Protein AF-A0A0M3JPV3-F1 (afdb_monomer_lite)

Foldseek 3Di:
DDDDDPFDWDDDVVPAEEDPDWDPFDKD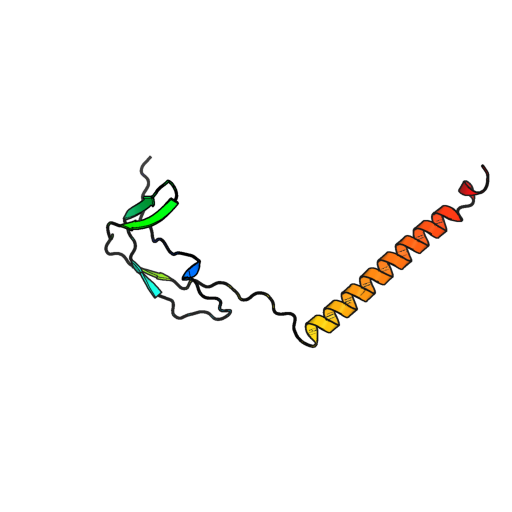FGAHAFDDDPNHTDTGDHTPVDIDGDTGHHYDPPPPDDPNVVVVVVVVVVVVVVVVVVVVVVVVCVCPPPVNPPD

Radius of gyration: 29.07 Å; chains: 1; bounding box: 56×46×67 Å

Sequence (103 aa):
MIRFFSGVHYMPLTSVQYSNETGAGKWLQIDQELETRNGQTIGTSRPTGHSLLVDVRFELPFDAQGSDAEELQAKLQALNKLIEVNVSRMCHSLLTSPDCIHS

Structure (mmCIF, N/CA/C/O backbone):
data_AF-A0A0M3JPV3-F1
#
_entry.id   AF-A0A0M3JPV3-F1
#
loop_
_atom_site.group_PDB
_atom_site.id
_atom_site.type_symbol
_atom_site.label_atom_id
_atom_site.label_alt_id
_atom_site.label_comp_id
_atom_site.label_asym_id
_atom_site.label_entity_id
_atom_site.label_seq_id
_atom_site.pdbx_PDB_ins_code
_atom_site.Cartn_x
_atom_site.Cartn_y
_atom_site.Cartn_z
_atom_site.occupancy
_atom_site.B_iso_or_equiv
_atom_site.auth_seq_id
_atom_site.auth_comp_id
_atom_site.auth_asym_id
_atom_site.auth_atom_id
_atom_site.pdbx_PDB_model_num
ATOM 1 N N . MET A 1 1 ? -16.081 26.258 12.853 1.00 51.50 1 MET A N 1
ATOM 2 C CA . MET A 1 1 ? -15.718 25.306 11.782 1.00 51.50 1 MET A CA 1
ATOM 3 C C . MET A 1 1 ? -15.863 23.903 12.348 1.00 51.50 1 MET A C 1
ATOM 5 O O . MET A 1 1 ? -15.024 23.494 13.135 1.00 51.50 1 MET A O 1
ATOM 9 N N . ILE A 1 2 ? -16.968 23.217 12.056 1.00 47.53 2 ILE A N 1
ATOM 10 C CA . ILE A 1 2 ? -17.196 21.845 12.529 1.00 47.53 2 ILE A CA 1
ATOM 11 C C . ILE A 1 2 ? -16.569 20.914 11.485 1.00 47.53 2 ILE A C 1
ATOM 13 O O . ILE A 1 2 ? -16.998 20.925 10.335 1.00 47.53 2 ILE A O 1
ATOM 17 N N . ARG A 1 3 ? -15.522 20.163 11.847 1.00 60.25 3 ARG A N 1
ATOM 18 C CA . ARG A 1 3 ? -15.027 19.053 11.019 1.00 60.25 3 ARG A CA 1
ATOM 19 C C . ARG A 1 3 ? -15.816 17.800 11.392 1.00 60.25 3 ARG A C 1
ATOM 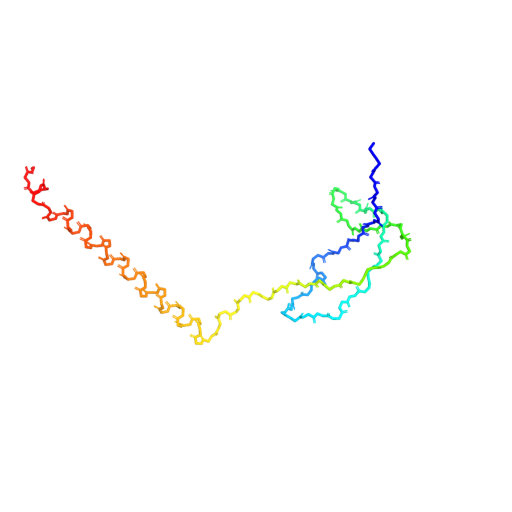21 O O . ARG A 1 3 ? -15.715 17.341 12.523 1.00 60.25 3 ARG A O 1
ATOM 28 N N . PHE A 1 4 ? -16.559 17.245 10.441 1.00 58.22 4 PHE A N 1
ATOM 29 C CA . PHE A 1 4 ? -17.084 15.885 10.543 1.00 58.22 4 PHE A CA 1
ATOM 30 C C . PHE A 1 4 ? -15.985 14.928 10.074 1.00 58.22 4 PHE A C 1
ATOM 32 O O . PHE A 1 4 ? -15.746 14.793 8.877 1.00 58.22 4 PHE A O 1
ATOM 39 N N . PHE A 1 5 ? -15.261 14.330 11.018 1.00 75.94 5 PHE A N 1
ATOM 40 C CA . PHE A 1 5 ? -14.305 13.263 10.742 1.00 75.94 5 PHE A CA 1
ATOM 41 C C . PHE A 1 5 ? -14.970 11.926 11.075 1.00 75.94 5 PHE A C 1
ATOM 43 O O . PHE A 1 5 ? -15.299 11.691 12.234 1.00 75.94 5 PHE A O 1
ATOM 50 N N . SER A 1 6 ? -15.221 11.081 10.071 1.00 82.75 6 SER A N 1
ATOM 51 C CA . SER A 1 6 ? -15.869 9.771 10.257 1.00 82.75 6 SER A CA 1
ATOM 52 C C . SER A 1 6 ? -14.915 8.686 10.771 1.00 82.75 6 SER A C 1
ATOM 54 O O . SER A 1 6 ? -15.378 7.639 11.216 1.00 82.75 6 SER A O 1
ATOM 56 N N . GLY A 1 7 ? -13.606 8.951 10.744 1.00 93.75 7 GLY A N 1
ATOM 57 C CA . GLY A 1 7 ? -12.570 8.149 11.387 1.00 93.75 7 GLY A CA 1
ATOM 58 C C . GLY A 1 7 ? -11.356 7.863 10.496 1.00 93.75 7 GLY A C 1
ATOM 59 O O . GLY A 1 7 ? -11.273 8.317 9.354 1.00 93.75 7 GLY A O 1
ATOM 60 N N . VAL A 1 8 ? -10.388 7.139 11.055 1.00 95.06 8 VAL A N 1
ATOM 61 C CA . VAL A 1 8 ? -9.060 6.847 10.505 1.00 95.06 8 VAL A CA 1
ATOM 62 C C . VAL A 1 8 ? -8.731 5.359 10.626 1.00 95.06 8 VAL A C 1
ATOM 64 O O . VAL A 1 8 ? -9.215 4.682 11.525 1.00 95.06 8 VAL A O 1
ATOM 67 N N . HIS A 1 9 ? -7.874 4.851 9.744 1.00 96.00 9 HIS A N 1
ATOM 68 C CA . HIS A 1 9 ? -7.201 3.565 9.914 1.00 96.00 9 HIS A CA 1
ATOM 69 C C . HIS A 1 9 ? -5.734 3.728 9.519 1.00 96.00 9 HIS A C 1
ATOM 71 O O . HIS A 1 9 ? -5.442 4.345 8.491 1.00 96.00 9 HIS A O 1
ATOM 77 N N . TYR A 1 10 ? -4.811 3.196 10.319 1.00 95.69 10 TYR A N 1
ATOM 78 C CA . TYR A 1 10 ? -3.386 3.207 9.995 1.00 95.69 10 TYR A CA 1
ATOM 79 C C . TYR A 1 10 ? -2.947 1.854 9.437 1.00 95.69 10 TYR A C 1
ATOM 81 O O . TYR A 1 10 ? -3.086 0.826 10.093 1.00 95.69 10 TYR A O 1
ATOM 89 N N . MET A 1 11 ? -2.367 1.874 8.237 1.00 95.75 11 MET A N 1
ATOM 90 C CA . MET A 1 11 ? -1.835 0.695 7.560 1.00 95.75 11 MET A CA 1
ATOM 91 C C . MET A 1 11 ? -0.356 0.920 7.221 1.00 95.75 11 MET A C 1
ATOM 93 O O . MET A 1 11 ? -0.051 1.756 6.366 1.00 95.75 11 MET A O 1
ATOM 97 N N . PRO A 1 12 ? 0.580 0.180 7.843 1.00 94.94 12 PRO A N 1
ATOM 98 C CA . PRO A 1 12 ? 1.974 0.193 7.422 1.00 94.94 12 PRO A CA 1
ATOM 99 C C . PRO A 1 12 ? 2.100 -0.297 5.978 1.00 94.94 12 PRO A C 1
ATOM 101 O O . PRO A 1 12 ? 1.604 -1.374 5.642 1.00 94.94 12 PRO A O 1
ATOM 104 N N . LEU A 1 13 ? 2.824 0.438 5.133 1.00 95.38 13 LEU A N 1
ATOM 105 C CA . LEU A 1 13 ? 3.035 0.044 3.734 1.00 95.38 13 LEU A CA 1
ATOM 106 C C . LEU A 1 13 ? 3.740 -1.315 3.601 1.00 95.38 13 LEU A C 1
ATOM 108 O O . LEU A 1 13 ? 3.511 -2.032 2.637 1.00 95.38 13 LEU A O 1
ATOM 112 N N . THR A 1 14 ? 4.536 -1.714 4.596 1.00 95.38 14 THR A N 1
ATOM 113 C CA . THR A 1 14 ? 5.175 -3.041 4.660 1.00 95.38 14 THR A CA 1
ATOM 114 C C . THR A 1 14 ? 4.186 -4.201 4.784 1.00 95.38 14 THR A C 1
ATOM 116 O O . THR A 1 14 ? 4.564 -5.344 4.554 1.00 95.38 14 THR A O 1
ATOM 119 N N . SER A 1 15 ? 2.929 -3.927 5.146 1.00 93.00 15 SER A N 1
ATOM 120 C CA . SER A 1 15 ? 1.852 -4.923 5.186 1.00 93.00 15 SER A CA 1
ATOM 121 C C . SER A 1 15 ? 1.045 -5.010 3.882 1.00 93.00 15 SER A C 1
ATOM 123 O O . SER A 1 15 ? 0.228 -5.922 3.730 1.00 93.00 15 SER A O 1
ATOM 125 N N . VAL A 1 16 ? 1.272 -4.083 2.943 1.00 95.69 16 VAL A N 1
ATOM 126 C CA . VAL A 1 16 ? 0.621 -4.049 1.628 1.00 95.69 16 VAL A CA 1
ATOM 127 C C . VAL A 1 16 ? 1.379 -4.959 0.665 1.00 95.69 16 VAL A C 1
ATOM 129 O O . VAL A 1 16 ? 2.604 -4.917 0.577 1.00 95.69 16 VAL A O 1
ATOM 132 N N . GLN A 1 17 ? 0.641 -5.798 -0.057 1.00 93.94 17 GLN A N 1
ATOM 133 C CA . GLN A 1 17 ? 1.207 -6.787 -0.973 1.00 93.94 17 GLN A CA 1
ATOM 134 C C . GLN A 1 17 ? 1.310 -6.229 -2.392 1.00 93.94 17 GLN A C 1
ATOM 136 O O . GLN A 1 17 ? 0.544 -5.343 -2.770 1.00 93.94 17 GLN A O 1
ATOM 141 N N . TYR A 1 18 ? 2.224 -6.786 -3.185 1.00 95.31 18 TYR A N 1
ATOM 142 C CA . TYR A 1 18 ? 2.287 -6.525 -4.619 1.00 95.31 18 TYR A CA 1
ATOM 143 C C . TYR A 1 18 ? 1.373 -7.496 -5.372 1.00 95.31 18 TYR A C 1
ATOM 145 O O . TYR A 1 18 ? 1.446 -8.703 -5.146 1.00 95.31 18 TYR A O 1
ATOM 153 N N . SER A 1 19 ? 0.515 -6.981 -6.248 1.00 94.19 19 SER A N 1
ATOM 154 C CA . SER A 1 19 ? -0.369 -7.769 -7.108 1.00 94.19 19 SER A CA 1
ATOM 155 C C . SER A 1 19 ? -0.920 -6.908 -8.244 1.00 94.19 19 SER A C 1
ATOM 157 O O . SER A 1 19 ? -1.313 -5.762 -8.026 1.00 94.19 19 SER A O 1
ATOM 159 N N . ASN A 1 20 ? -1.028 -7.493 -9.437 1.00 92.25 20 ASN A N 1
ATOM 160 C CA . ASN A 1 20 ? -1.719 -6.875 -10.574 1.00 92.25 20 ASN A CA 1
ATOM 161 C C . ASN A 1 20 ? -3.207 -7.257 -10.639 1.00 92.25 20 ASN A C 1
ATOM 163 O O . ASN A 1 20 ? -3.962 -6.695 -11.429 1.00 92.25 20 ASN A O 1
ATOM 167 N N . GLU A 1 21 ? -3.647 -8.195 -9.802 1.00 94.69 21 GLU A N 1
ATOM 168 C CA . GLU A 1 21 ? -5.028 -8.667 -9.760 1.00 94.69 21 GLU A CA 1
ATOM 169 C C . GLU A 1 21 ? -5.820 -7.978 -8.646 1.00 94.69 21 GLU A C 1
ATOM 171 O O . GLU A 1 21 ? -5.285 -7.658 -7.581 1.00 94.69 21 GLU A O 1
ATOM 176 N N . THR A 1 22 ? -7.119 -7.770 -8.887 1.00 93.00 22 THR A N 1
ATOM 177 C CA . THR A 1 22 ? -8.035 -7.252 -7.861 1.00 93.00 22 THR A CA 1
ATOM 178 C 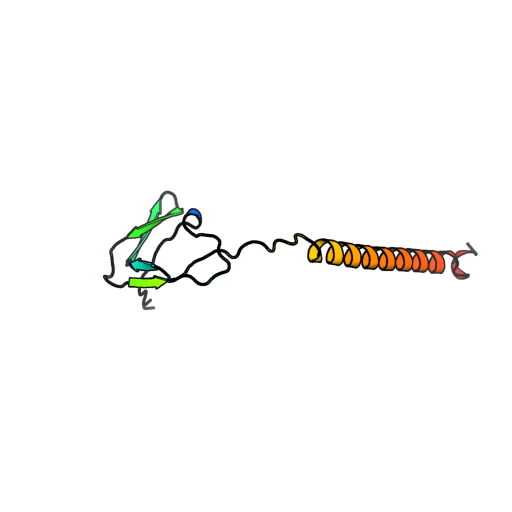C . THR A 1 22 ? -8.310 -8.332 -6.822 1.00 93.00 22 THR A C 1
ATOM 180 O O . THR A 1 22 ? -8.700 -9.445 -7.169 1.00 93.00 22 THR A O 1
ATOM 183 N N . GLY A 1 23 ? -8.106 -8.002 -5.548 1.00 93.19 23 GLY A N 1
ATOM 184 C CA . GLY A 1 23 ? -8.335 -8.911 -4.437 1.00 93.19 23 GLY A CA 1
ATOM 185 C C . GLY A 1 23 ? -9.779 -8.880 -3.936 1.00 93.19 23 GLY A C 1
ATOM 186 O O . GLY A 1 23 ? -10.569 -7.998 -4.263 1.00 93.19 23 GLY A O 1
ATOM 187 N N . ALA A 1 24 ? -10.113 -9.824 -3.055 1.00 94.88 24 ALA A N 1
ATOM 188 C CA . ALA A 1 24 ? -11.399 -9.837 -2.348 1.00 94.88 24 ALA A CA 1
ATOM 189 C C . ALA A 1 24 ? -11.545 -8.698 -1.312 1.00 94.88 24 ALA A C 1
ATOM 191 O O . ALA A 1 24 ? -12.622 -8.509 -0.746 1.00 94.88 24 ALA A O 1
ATOM 192 N N . GLY A 1 25 ? -10.466 -7.951 -1.049 1.00 95.00 25 GLY A N 1
ATOM 193 C CA . GLY A 1 25 ? -10.396 -6.939 -0.001 1.00 95.00 25 GLY A CA 1
ATOM 194 C C . GLY A 1 25 ? -10.355 -7.521 1.415 1.00 95.00 25 GLY A C 1
ATOM 195 O O . GLY A 1 25 ? -10.413 -8.732 1.636 1.00 95.00 25 GLY A O 1
ATOM 196 N N . LYS A 1 26 ? -10.219 -6.635 2.404 1.00 95.38 26 LYS A N 1
ATOM 197 C CA . LYS A 1 26 ? -10.246 -6.950 3.837 1.00 95.38 26 LYS A CA 1
ATOM 198 C C . LYS A 1 26 ? -11.128 -5.946 4.567 1.00 95.38 26 LYS A C 1
ATOM 200 O O . LYS A 1 26 ? -11.128 -4.762 4.237 1.00 95.38 26 LYS A O 1
ATOM 205 N N . TRP A 1 27 ? -11.865 -6.420 5.567 1.00 97.06 27 TRP A N 1
ATOM 206 C CA . TRP A 1 27 ? -12.602 -5.544 6.472 1.00 97.06 27 TRP A CA 1
ATOM 207 C C . TRP A 1 27 ? -11.634 -4.875 7.445 1.00 97.06 27 TRP A C 1
ATOM 209 O O . TRP A 1 27 ? -10.926 -5.556 8.185 1.00 97.06 27 TRP A O 1
ATOM 219 N N . LEU A 1 28 ? -11.606 -3.546 7.431 1.00 96.44 28 LEU A N 1
ATOM 220 C CA . LEU A 1 28 ? -10.769 -2.718 8.290 1.00 96.44 28 LEU A CA 1
ATOM 221 C C . LEU A 1 28 ? -11.651 -1.926 9.248 1.00 96.44 28 LEU A C 1
ATOM 223 O O . LEU A 1 28 ? -12.556 -1.213 8.812 1.00 96.44 28 LEU A O 1
ATOM 227 N N . GLN A 1 29 ? -11.372 -2.036 10.545 1.00 95.94 29 GLN A N 1
ATOM 228 C CA . GLN A 1 29 ? -12.011 -1.206 11.560 1.00 95.94 29 GLN A CA 1
ATOM 229 C C . GLN A 1 29 ? -11.550 0.243 11.417 1.00 95.94 29 GLN A C 1
ATOM 231 O O . GLN A 1 29 ? -10.364 0.509 11.214 1.00 95.94 29 GLN A O 1
ATOM 236 N N . ILE A 1 30 ? -12.494 1.167 11.570 1.00 96.75 30 ILE A N 1
ATOM 237 C CA . ILE A 1 30 ? -12.225 2.599 11.576 1.00 96.75 30 ILE A CA 1
ATOM 238 C C . ILE A 1 30 ? -12.238 3.123 13.014 1.00 96.75 30 ILE A C 1
ATOM 240 O O . ILE A 1 30 ? -13.152 2.841 13.794 1.00 96.75 30 ILE A O 1
ATOM 244 N N . ASP A 1 31 ? -11.239 3.927 13.335 1.00 97.06 31 ASP A N 1
ATOM 245 C CA . ASP A 1 31 ? -10.935 4.459 14.658 1.00 97.06 31 ASP A CA 1
ATOM 246 C C . ASP A 1 31 ? -11.107 5.986 14.693 1.00 97.06 31 ASP A C 1
ATOM 248 O O . ASP A 1 31 ? -11.142 6.645 13.655 1.00 97.06 31 ASP A O 1
ATOM 252 N N . GLN A 1 32 ? -11.257 6.578 15.876 1.00 95.31 32 GLN A N 1
ATOM 253 C CA . GLN A 1 32 ? -11.463 8.027 16.015 1.00 95.31 32 GLN A CA 1
ATOM 254 C C . GLN A 1 32 ? -10.145 8.802 16.078 1.00 95.31 32 GLN A C 1
ATOM 256 O O . GLN A 1 32 ? -10.108 9.973 15.697 1.00 95.31 32 GLN A O 1
ATOM 261 N N . GLU A 1 33 ? -9.076 8.172 16.567 1.00 94.69 33 GLU A N 1
ATOM 262 C CA . GLU A 1 33 ? -7.825 8.846 16.903 1.00 94.69 33 GLU A CA 1
ATOM 263 C C . GLU A 1 33 ? -6.610 8.214 16.232 1.00 94.69 33 GLU A C 1
ATOM 265 O O . GLU A 1 33 ? -6.561 7.016 15.954 1.00 94.69 33 GLU A O 1
ATOM 270 N N . LEU A 1 34 ? -5.612 9.062 15.984 1.00 94.62 34 LEU A N 1
ATOM 271 C CA . LEU A 1 34 ? -4.302 8.678 15.482 1.00 94.62 34 LEU A CA 1
ATOM 272 C C . LEU A 1 34 ? -3.337 8.533 16.657 1.00 94.62 34 LEU A C 1
ATOM 274 O O . LEU A 1 34 ? -3.205 9.450 17.469 1.00 94.62 34 LEU A O 1
ATOM 278 N N . GLU A 1 35 ? -2.601 7.432 16.701 1.00 96.38 35 GLU A N 1
ATOM 279 C CA . GLU A 1 35 ? -1.539 7.252 17.681 1.00 96.38 35 GLU A CA 1
ATOM 280 C C . GLU A 1 35 ? -0.207 7.707 17.098 1.00 96.38 35 GLU A C 1
ATOM 282 O O . GLU A 1 35 ? 0.206 7.275 16.016 1.00 96.38 35 GLU A O 1
ATOM 287 N N . THR A 1 36 ? 0.487 8.576 17.832 1.00 95.94 36 THR A N 1
ATOM 288 C CA . THR A 1 36 ? 1.798 9.089 17.432 1.00 95.94 36 THR A CA 1
ATOM 289 C C . THR A 1 36 ? 2.830 8.869 18.527 1.00 95.94 36 THR A C 1
ATOM 291 O O . THR A 1 36 ? 2.540 8.959 19.720 1.00 95.94 36 THR A O 1
ATOM 294 N N . ARG A 1 37 ? 4.067 8.591 18.119 1.00 97.31 37 ARG A N 1
ATOM 295 C CA . ARG A 1 37 ? 5.225 8.461 19.002 1.00 97.31 37 ARG A CA 1
ATOM 296 C C . ARG A 1 37 ? 6.408 9.168 18.363 1.00 97.31 37 ARG A C 1
ATOM 298 O O . ARG A 1 37 ? 6.754 8.886 17.222 1.00 97.31 37 ARG A O 1
ATOM 305 N N . ASN A 1 38 ? 7.024 10.098 19.094 1.00 96.62 38 ASN A N 1
ATOM 306 C CA . ASN A 1 38 ? 8.141 10.914 18.597 1.00 96.62 38 ASN A CA 1
ATOM 307 C C . ASN A 1 38 ? 7.828 11.622 17.259 1.00 96.62 38 ASN A C 1
ATOM 309 O O . ASN A 1 38 ? 8.680 11.697 16.378 1.00 96.62 38 ASN A O 1
ATOM 313 N N . GLY A 1 39 ? 6.588 12.092 17.081 1.00 94.00 39 GLY A N 1
ATOM 314 C CA . GLY A 1 39 ? 6.139 12.761 15.854 1.00 94.00 39 GLY A CA 1
ATOM 315 C C . GLY A 1 39 ? 5.835 11.835 14.670 1.00 94.00 39 GLY A C 1
ATOM 316 O O . GLY A 1 39 ? 5.449 12.329 13.616 1.00 94.00 39 GLY A O 1
ATOM 317 N N . GLN A 1 40 ? 5.972 10.515 14.825 1.00 94.69 40 GLN A N 1
ATOM 318 C CA . GLN A 1 40 ? 5.606 9.538 13.797 1.00 94.69 40 GLN A CA 1
ATOM 319 C C . GLN A 1 40 ? 4.304 8.830 14.157 1.00 94.69 40 GLN A C 1
ATOM 321 O O . GLN A 1 40 ? 4.099 8.450 15.309 1.00 94.69 40 GLN A O 1
ATOM 326 N N . THR A 1 41 ? 3.441 8.624 13.168 1.00 94.81 41 THR A N 1
ATOM 327 C CA . THR A 1 41 ? 2.245 7.790 13.309 1.00 94.81 41 THR A CA 1
ATOM 328 C C . THR A 1 41 ? 2.641 6.334 13.498 1.00 94.81 41 THR A C 1
ATOM 330 O O . THR A 1 41 ? 3.405 5.794 12.702 1.00 94.81 41 THR A O 1
ATOM 333 N N . ILE A 1 42 ? 2.097 5.694 14.530 1.00 95.81 42 ILE A N 1
ATOM 334 C CA . ILE A 1 42 ? 2.350 4.279 14.833 1.00 95.81 42 ILE A CA 1
ATOM 335 C C . ILE A 1 42 ? 1.089 3.414 14.767 1.00 95.81 42 ILE A C 1
ATOM 337 O O . ILE A 1 42 ? 1.205 2.191 14.728 1.00 95.81 42 ILE A O 1
ATOM 341 N N . GLY A 1 43 ? -0.096 4.026 14.756 1.00 96.50 43 GLY A N 1
ATOM 342 C CA . GLY A 1 43 ? -1.357 3.307 14.876 1.00 96.50 43 GLY A CA 1
ATOM 343 C C . GLY A 1 43 ? -2.574 4.220 14.898 1.00 96.50 43 GLY A C 1
ATOM 344 O O . GLY A 1 43 ? -2.486 5.425 14.647 1.00 96.50 43 GLY A O 1
ATOM 345 N N . THR A 1 44 ? -3.710 3.618 15.222 1.00 97.06 44 THR A N 1
ATOM 346 C CA . THR A 1 44 ? -4.983 4.289 15.488 1.00 97.06 44 THR A CA 1
ATOM 347 C C . THR A 1 44 ? -5.642 3.674 16.713 1.00 97.06 44 THR A C 1
ATOM 349 O O . THR A 1 44 ? -5.312 2.553 17.101 1.00 97.06 44 THR A O 1
ATOM 352 N N . SER A 1 45 ? -6.548 4.417 17.346 1.00 96.50 45 SER A N 1
ATOM 353 C CA . SER A 1 45 ? -7.275 3.942 18.521 1.00 96.50 45 SER A CA 1
ATOM 354 C C . SER A 1 45 ? -8.647 4.589 18.682 1.00 96.50 45 SER A C 1
ATOM 356 O O . SER A 1 45 ? -9.039 5.496 17.945 1.00 96.50 45 SER A O 1
ATOM 358 N N . ARG A 1 46 ? -9.395 4.098 19.678 1.00 96.38 46 ARG A N 1
ATOM 359 C CA . ARG A 1 46 ? -10.808 4.420 19.937 1.00 96.38 46 ARG A CA 1
ATOM 360 C C . ARG A 1 46 ? -11.705 3.967 18.774 1.00 96.38 46 ARG A C 1
ATOM 362 O O . ARG A 1 46 ? -12.097 4.791 17.945 1.00 96.38 46 ARG A O 1
ATOM 369 N N . PRO A 1 47 ? -12.063 2.670 18.735 1.00 95.88 47 PRO A N 1
ATOM 370 C CA . PRO A 1 47 ? -12.932 2.113 17.706 1.00 95.88 47 PRO A CA 1
ATOM 371 C C . PRO A 1 47 ? -14.224 2.909 17.552 1.00 95.88 47 PRO A C 1
ATOM 373 O O . PRO A 1 47 ? -14.895 3.226 18.535 1.00 95.88 47 PRO A O 1
ATOM 376 N N . THR A 1 48 ? -14.602 3.209 16.312 1.00 95.44 48 THR A N 1
ATOM 377 C CA . THR A 1 48 ? -15.907 3.823 16.014 1.00 95.44 48 THR A CA 1
ATOM 378 C C . THR A 1 48 ? -17.044 2.799 15.999 1.00 95.44 48 THR A C 1
ATOM 380 O O . THR A 1 48 ? -18.209 3.171 16.093 1.00 95.44 48 THR A O 1
ATOM 383 N N . GLY A 1 49 ? -16.713 1.510 15.856 1.00 95.00 49 GLY A N 1
ATOM 384 C CA . GLY A 1 49 ? -17.672 0.440 15.566 1.00 95.00 49 GLY A CA 1
ATOM 385 C C . GLY A 1 49 ? -18.018 0.303 14.077 1.00 95.00 49 GLY A C 1
ATOM 386 O O . GLY A 1 49 ? -18.727 -0.628 13.705 1.00 95.00 49 GLY A O 1
ATOM 387 N N . HIS A 1 50 ? -17.504 1.182 13.212 1.00 95.12 50 HIS A N 1
ATOM 388 C CA . HIS A 1 50 ? -17.636 1.066 11.761 1.00 95.12 50 HIS A CA 1
ATOM 389 C C . HIS A 1 50 ? -16.470 0.275 11.159 1.00 95.12 50 HIS A C 1
ATOM 391 O O . HIS A 1 50 ? -15.360 0.238 11.697 1.00 95.12 50 HIS A O 1
ATOM 397 N N . SER A 1 51 ? -16.714 -0.360 10.014 1.00 96.06 51 SER A N 1
ATOM 398 C CA . SER A 1 51 ? -15.685 -1.047 9.232 1.00 96.06 51 SER A CA 1
ATOM 399 C C . SER A 1 51 ? -15.872 -0.782 7.745 1.00 96.06 51 SER A C 1
ATOM 401 O O . SER A 1 51 ? -17.000 -0.622 7.279 1.00 96.06 51 SER A O 1
ATOM 403 N N . LEU A 1 52 ? -14.767 -0.747 7.005 1.00 95.81 52 LEU A N 1
ATOM 404 C CA . LEU A 1 52 ? -14.746 -0.583 5.552 1.00 95.81 52 LEU A CA 1
ATOM 405 C C . LEU A 1 52 ? -14.136 -1.822 4.903 1.00 95.81 52 LEU A C 1
ATOM 407 O O . LEU A 1 52 ? -13.143 -2.350 5.399 1.00 95.81 52 LEU A O 1
ATOM 411 N N . LEU A 1 53 ? -14.709 -2.272 3.789 1.00 97.06 53 LEU A N 1
ATOM 412 C CA . LEU A 1 53 ? -14.093 -3.290 2.946 1.00 97.06 53 LEU A CA 1
ATOM 413 C C . LEU A 1 53 ? -13.123 -2.594 1.991 1.00 97.06 53 LEU A C 1
ATOM 415 O O . LEU A 1 53 ? -13.550 -1.784 1.169 1.00 97.06 53 LEU A O 1
ATOM 419 N N . VAL A 1 54 ? -11.830 -2.886 2.118 1.00 96.06 54 VAL A N 1
ATOM 420 C CA . VAL A 1 54 ? -10.780 -2.216 1.344 1.00 96.06 54 VAL A CA 1
ATOM 421 C C . VAL A 1 54 ? -9.874 -3.246 0.687 1.00 96.06 54 VAL A C 1
ATOM 423 O O . VAL A 1 54 ? -9.388 -4.164 1.347 1.00 96.06 54 VAL A O 1
ATOM 426 N N . ASP A 1 55 ? -9.621 -3.075 -0.606 1.00 96.19 55 ASP A N 1
ATOM 427 C CA . ASP A 1 55 ? -8.555 -3.767 -1.325 1.00 96.19 55 ASP A CA 1
ATOM 428 C C . ASP A 1 55 ? -7.407 -2.782 -1.581 1.00 96.19 55 ASP A C 1
ATOM 430 O O . ASP A 1 55 ? -7.598 -1.764 -2.245 1.00 96.19 55 ASP A O 1
ATOM 434 N N . VAL A 1 56 ? -6.234 -3.056 -1.002 1.0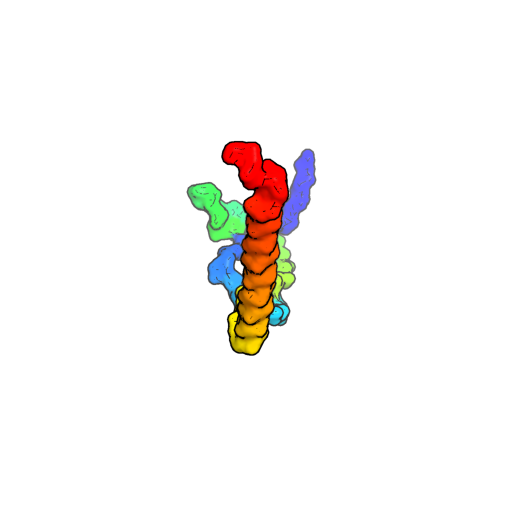0 96.00 56 VAL A N 1
ATOM 435 C CA . VAL A 1 56 ? -5.027 -2.226 -1.133 1.00 96.00 56 VAL A CA 1
ATOM 436 C C . VAL A 1 56 ? -3.887 -3.112 -1.600 1.00 96.00 56 VAL A C 1
ATOM 438 O O . VAL A 1 56 ? -3.584 -4.128 -0.971 1.00 96.00 56 VAL A O 1
ATOM 441 N N . ARG A 1 57 ? -3.232 -2.700 -2.682 1.00 95.88 57 ARG A N 1
ATOM 442 C CA . ARG A 1 57 ? -2.114 -3.417 -3.288 1.00 95.88 57 ARG A CA 1
ATOM 443 C C . ARG A 1 57 ? -1.163 -2.443 -3.965 1.00 95.88 57 ARG A C 1
ATOM 445 O O . ARG A 1 57 ? -1.583 -1.384 -4.428 1.00 95.88 57 ARG A O 1
ATOM 452 N N . PHE A 1 58 ? 0.103 -2.823 -4.028 1.00 96.31 58 PHE A N 1
ATOM 453 C CA . PHE A 1 58 ? 1.050 -2.228 -4.955 1.00 96.31 58 PHE A CA 1
ATOM 454 C C . PHE A 1 58 ? 0.958 -2.954 -6.292 1.00 96.31 58 PHE A C 1
ATOM 456 O O . PHE A 1 58 ? 0.869 -4.179 -6.327 1.00 96.31 58 PHE A O 1
ATOM 463 N N . GLU A 1 59 ? 1.002 -2.217 -7.392 1.00 94.00 59 GLU A N 1
ATOM 464 C CA . GLU A 1 59 ? 1.181 -2.840 -8.700 1.00 94.00 59 GLU A CA 1
ATOM 465 C C . GLU A 1 59 ? 2.615 -3.356 -8.819 1.00 94.00 59 GLU A C 1
ATOM 467 O O . GLU A 1 59 ? 3.558 -2.762 -8.282 1.00 94.00 59 GLU A O 1
ATOM 472 N N . LEU A 1 60 ? 2.781 -4.491 -9.494 1.00 89.62 60 LEU A N 1
ATOM 473 C CA . LEU A 1 60 ? 4.110 -4.994 -9.799 1.00 89.62 60 LEU A CA 1
ATOM 474 C C . LEU A 1 60 ? 4.800 -4.016 -10.759 1.00 89.62 60 LEU A C 1
ATOM 476 O O . LEU A 1 60 ? 4.147 -3.482 -11.661 1.00 89.62 60 LEU A O 1
ATOM 480 N N . PRO A 1 61 ? 6.113 -3.781 -10.596 1.00 86.31 61 PRO A N 1
ATOM 481 C CA . PRO A 1 61 ? 6.859 -3.018 -11.581 1.00 86.31 61 PRO A CA 1
ATOM 482 C C . PRO A 1 61 ? 6.708 -3.678 -12.953 1.00 86.31 61 PRO A C 1
ATOM 484 O O . PRO A 1 61 ? 6.612 -4.902 -13.057 1.00 86.31 61 PRO A O 1
ATOM 487 N N . PHE A 1 62 ? 6.683 -2.858 -14.003 1.00 78.38 62 PHE A N 1
ATOM 488 C CA . PHE A 1 62 ? 6.648 -3.362 -15.369 1.00 78.38 62 PHE A CA 1
ATOM 489 C C . PHE A 1 62 ? 7.878 -4.239 -15.618 1.00 78.38 62 PHE A C 1
ATOM 491 O O . PHE A 1 62 ? 9.005 -3.739 -15.644 1.00 78.38 62 PHE A O 1
ATOM 498 N N . ASP A 1 63 ? 7.658 -5.542 -15.775 1.00 72.88 63 ASP A N 1
ATOM 499 C CA . ASP A 1 63 ? 8.722 -6.493 -16.060 1.00 72.88 63 ASP A CA 1
ATOM 500 C C . ASP A 1 63 ? 8.889 -6.593 -17.575 1.00 72.88 63 ASP A C 1
ATOM 502 O O . ASP A 1 63 ? 8.245 -7.393 -18.254 1.00 72.88 63 ASP A O 1
ATOM 506 N N . ALA A 1 64 ? 9.727 -5.715 -18.124 1.00 64.94 64 ALA A N 1
ATOM 507 C CA . ALA A 1 64 ? 10.171 -5.822 -19.503 1.00 64.94 64 ALA A CA 1
ATOM 508 C C . ALA A 1 64 ? 11.119 -7.030 -19.612 1.00 64.94 64 ALA A C 1
ATOM 510 O O . ALA A 1 64 ? 12.336 -6.862 -19.596 1.00 64.94 64 ALA A O 1
ATOM 511 N N . GLN A 1 65 ? 10.582 -8.246 -19.696 1.00 65.31 65 GLN A N 1
ATOM 512 C CA . GLN A 1 65 ? 11.361 -9.453 -19.991 1.00 65.31 65 GLN A CA 1
ATOM 513 C C . GLN A 1 65 ? 10.876 -10.097 -21.280 1.00 65.31 65 GLN A C 1
ATOM 515 O O . GLN A 1 65 ? 9.690 -10.074 -21.605 1.00 65.31 65 GLN A O 1
ATOM 520 N N . GLY A 1 66 ? 11.810 -10.720 -21.995 1.00 65.56 66 GLY A N 1
ATOM 521 C CA . GLY A 1 66 ? 11.533 -11.420 -23.245 1.00 65.56 66 GLY A CA 1
ATOM 522 C C . GLY A 1 66 ? 11.530 -10.504 -24.471 1.00 65.56 66 GLY A C 1
ATOM 523 O O . GLY A 1 66 ? 12.206 -9.474 -24.499 1.00 65.56 66 GLY A O 1
ATOM 524 N N . SER A 1 67 ? 10.782 -10.905 -25.502 1.00 64.31 67 SER A N 1
ATOM 525 C CA . SER A 1 67 ? 10.786 -10.276 -26.832 1.00 64.31 67 SER A CA 1
ATOM 526 C C . SER A 1 67 ? 10.491 -8.781 -26.804 1.00 64.31 67 SER A C 1
ATOM 528 O O . SER A 1 67 ? 11.093 -8.021 -27.557 1.00 64.31 67 SER A O 1
ATOM 530 N N . ASP A 1 68 ? 9.601 -8.350 -25.914 1.00 74.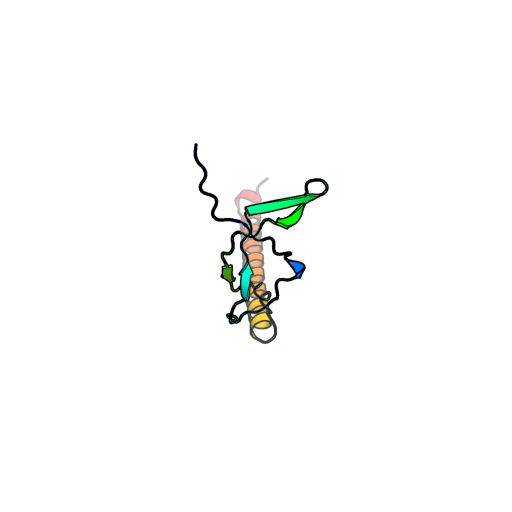50 68 ASP A N 1
ATOM 531 C CA . ASP A 1 68 ? 9.095 -6.978 -25.896 1.00 74.50 68 ASP A CA 1
ATOM 532 C C . ASP A 1 68 ? 10.161 -5.998 -25.392 1.00 74.50 68 ASP A C 1
ATOM 534 O O . ASP A 1 68 ? 10.259 -4.868 -25.872 1.00 74.50 68 ASP A O 1
ATOM 538 N N . ALA A 1 69 ? 11.013 -6.448 -24.466 1.00 81.19 69 ALA A N 1
ATOM 539 C CA . ALA A 1 69 ? 12.134 -5.669 -23.957 1.00 81.19 69 ALA A CA 1
ATOM 540 C C . ALA A 1 69 ? 13.247 -5.538 -24.998 1.00 81.19 69 ALA A C 1
ATOM 542 O O . ALA A 1 69 ? 13.778 -4.448 -25.201 1.00 81.19 69 ALA A O 1
ATOM 543 N N . GLU A 1 70 ? 13.574 -6.633 -25.687 1.00 83.69 70 GLU A N 1
ATOM 544 C CA . GLU A 1 70 ? 14.573 -6.638 -26.757 1.00 83.69 70 GLU A CA 1
ATOM 545 C C . GLU A 1 70 ? 14.120 -5.796 -27.954 1.00 83.69 70 GLU A C 1
ATOM 547 O O . GLU A 1 70 ? 14.900 -5.007 -28.491 1.00 83.69 70 GLU A O 1
ATOM 552 N N . GLU A 1 71 ? 12.848 -5.900 -28.342 1.00 85.62 71 GLU A N 1
ATOM 553 C CA . GLU A 1 71 ? 12.269 -5.091 -29.411 1.00 85.62 71 GLU A CA 1
ATOM 554 C C . GLU A 1 71 ? 12.266 -3.604 -29.039 1.00 85.62 71 GLU A C 1
ATOM 556 O O . GLU A 1 71 ? 12.654 -2.753 -29.848 1.00 85.62 71 GLU A O 1
ATOM 561 N N . LEU A 1 72 ? 11.875 -3.273 -27.804 1.00 86.50 72 LEU A N 1
ATOM 562 C CA . LEU A 1 72 ? 11.915 -1.903 -27.303 1.00 86.50 72 LEU A CA 1
ATOM 563 C C . LEU A 1 72 ? 13.352 -1.365 -27.271 1.00 86.50 72 LEU A C 1
ATOM 565 O O . LEU A 1 72 ? 13.599 -0.248 -27.729 1.00 86.50 72 LEU A O 1
ATOM 569 N N . GLN A 1 73 ? 14.309 -2.171 -26.810 1.00 90.25 73 GLN A N 1
ATOM 570 C CA . GLN A 1 73 ? 15.733 -1.838 -26.799 1.00 90.25 73 GLN A CA 1
ATOM 571 C C . GLN A 1 73 ? 16.252 -1.577 -28.221 1.00 90.25 73 GLN A C 1
ATOM 573 O O . GLN A 1 73 ? 16.934 -0.578 -28.457 1.00 90.25 73 GLN A O 1
ATOM 578 N N . ALA A 1 74 ? 15.898 -2.426 -29.189 1.00 91.50 74 ALA A N 1
ATOM 579 C CA . ALA A 1 74 ? 16.287 -2.260 -30.586 1.00 91.50 74 ALA A CA 1
ATOM 580 C C . ALA A 1 74 ? 15.696 -0.977 -31.196 1.00 91.50 74 ALA A C 1
ATOM 582 O O . ALA A 1 74 ? 16.410 -0.220 -31.862 1.00 91.50 74 ALA A O 1
ATOM 583 N N . LYS A 1 75 ? 14.416 -0.685 -30.923 1.00 92.62 75 LYS A N 1
ATOM 584 C CA . LYS A 1 75 ? 13.748 0.558 -31.348 1.00 92.62 75 LYS A CA 1
ATOM 585 C C . LYS A 1 75 ? 14.425 1.797 -30.759 1.00 92.62 75 LYS A C 1
ATOM 587 O O . LYS A 1 75 ? 14.692 2.750 -31.491 1.00 92.62 75 LYS A O 1
ATOM 592 N N . LEU A 1 76 ? 14.756 1.771 -29.468 1.00 93.31 76 LEU A N 1
ATOM 593 C CA . LEU A 1 76 ? 15.462 2.861 -28.787 1.00 93.31 76 LEU A CA 1
ATOM 594 C C . LEU A 1 76 ? 16.860 3.086 -29.375 1.00 93.31 76 LEU A C 1
ATOM 596 O O . LEU A 1 76 ? 17.243 4.222 -29.652 1.00 93.31 76 LEU A O 1
ATOM 600 N N . GLN A 1 77 ? 17.609 2.015 -29.640 1.00 95.31 77 GLN A N 1
ATOM 601 C CA . GLN A 1 77 ? 18.927 2.110 -30.271 1.00 95.31 77 GLN A CA 1
ATOM 602 C C . GLN A 1 77 ? 18.854 2.661 -31.698 1.00 95.31 77 GLN A C 1
ATOM 604 O O . GLN A 1 77 ? 19.692 3.480 -32.080 1.00 95.31 77 GLN A O 1
ATOM 609 N N . ALA A 1 78 ? 17.865 2.242 -32.492 1.00 94.62 78 ALA A N 1
ATOM 610 C CA . ALA A 1 78 ? 17.656 2.779 -33.833 1.00 94.62 78 ALA A CA 1
ATOM 611 C C . ALA A 1 78 ? 17.356 4.286 -33.790 1.00 94.62 78 ALA A C 1
ATOM 613 O O . ALA A 1 78 ? 17.934 5.050 -34.564 1.00 94.62 78 ALA A O 1
ATOM 614 N N . LEU A 1 79 ? 16.514 4.722 -32.849 1.00 94.56 79 LEU A N 1
ATOM 615 C CA . LEU A 1 79 ? 16.186 6.133 -32.657 1.00 94.56 79 LEU A CA 1
ATOM 616 C C . LEU A 1 79 ? 17.415 6.958 -32.246 1.00 94.56 79 LEU A C 1
ATOM 618 O O . LEU A 1 79 ? 17.675 8.001 -32.844 1.00 94.56 79 LEU A O 1
ATOM 622 N N . ASN A 1 80 ? 18.220 6.462 -31.303 1.00 94.25 80 ASN A N 1
ATOM 623 C CA . ASN A 1 80 ? 19.455 7.132 -30.886 1.00 94.25 80 ASN A CA 1
ATOM 624 C C . ASN A 1 80 ? 20.441 7.297 -32.050 1.00 94.25 80 ASN A C 1
ATOM 626 O O . ASN A 1 80 ? 20.970 8.387 -32.249 1.00 94.25 80 ASN A O 1
ATOM 630 N N . LYS A 1 81 ? 20.612 6.267 -32.890 1.00 93.69 81 LYS A N 1
ATOM 631 C CA . LYS A 1 81 ? 21.464 6.355 -34.089 1.00 93.69 81 LYS A CA 1
ATOM 632 C C . LYS A 1 81 ? 20.972 7.409 -35.080 1.00 93.69 81 LYS A C 1
ATOM 634 O O . LYS A 1 81 ? 21.780 8.136 -35.652 1.00 93.69 81 LYS A O 1
ATOM 639 N N . LEU A 1 82 ? 19.659 7.512 -35.298 1.00 92.06 82 LEU A N 1
ATOM 640 C CA . LEU A 1 82 ? 19.093 8.543 -36.177 1.00 92.06 82 LEU A CA 1
ATOM 641 C C . LEU A 1 82 ? 19.361 9.951 -35.638 1.00 92.06 82 LEU A C 1
ATOM 643 O O . LEU A 1 82 ? 19.693 10.850 -36.412 1.00 92.06 82 LEU A O 1
ATOM 647 N N . ILE A 1 83 ? 19.256 10.136 -34.322 1.00 90.44 83 ILE A N 1
ATOM 648 C CA . ILE A 1 83 ? 19.576 11.405 -33.663 1.00 90.44 83 ILE A CA 1
ATOM 649 C C . ILE A 1 83 ? 21.064 11.729 -33.830 1.00 90.44 83 ILE A C 1
ATOM 651 O O . ILE A 1 83 ? 21.389 12.827 -34.273 1.00 90.44 83 ILE A O 1
ATOM 655 N N . GLU A 1 84 ? 21.963 10.781 -33.563 1.00 88.50 84 GLU A N 1
ATOM 656 C CA . GLU A 1 84 ? 23.412 10.963 -33.732 1.00 88.50 84 GLU A CA 1
ATOM 657 C C . GLU A 1 84 ? 23.787 11.338 -35.169 1.00 88.50 84 GLU A C 1
ATOM 659 O O . GLU A 1 84 ? 24.526 12.300 -35.387 1.00 88.50 84 GLU A O 1
ATOM 664 N N . VAL A 1 85 ? 23.242 10.629 -36.162 1.00 85.50 85 VAL A N 1
ATOM 665 C CA . VAL A 1 85 ? 23.478 10.922 -37.583 1.00 85.50 85 VAL A CA 1
ATOM 666 C C . VAL A 1 85 ? 22.964 12.311 -37.950 1.00 85.50 85 VAL A C 1
ATOM 668 O O . VAL A 1 85 ? 23.651 13.045 -38.661 1.00 85.50 85 VAL A O 1
ATOM 671 N N . ASN A 1 86 ? 21.786 12.703 -37.463 1.00 83.31 86 ASN A N 1
ATOM 672 C CA . ASN A 1 86 ? 21.233 14.029 -37.727 1.00 83.31 86 ASN A CA 1
ATOM 673 C C . ASN A 1 86 ? 22.061 15.140 -37.075 1.00 83.31 86 ASN A C 1
ATOM 675 O O . ASN A 1 86 ? 22.323 16.151 -37.723 1.00 83.31 86 ASN A O 1
ATOM 679 N N . VAL A 1 87 ? 22.536 14.941 -35.844 1.00 80.69 87 VAL A N 1
ATOM 680 C CA . VAL A 1 87 ? 23.446 15.880 -35.171 1.00 80.69 87 VAL A CA 1
ATOM 681 C C . VAL A 1 87 ? 24.765 15.986 -35.936 1.00 80.69 87 VAL A C 1
ATOM 683 O O . VAL A 1 87 ? 25.219 17.092 -36.214 1.00 80.69 87 VAL A O 1
ATOM 686 N N . SER A 1 88 ? 25.345 14.861 -36.362 1.00 80.81 88 SER A N 1
ATOM 687 C CA . SER A 1 88 ? 26.571 14.854 -37.172 1.00 80.81 88 SER A CA 1
ATOM 688 C C . SER A 1 88 ? 26.387 15.573 -38.508 1.00 80.81 88 SER A C 1
ATOM 690 O O . SER A 1 88 ? 27.228 16.378 -38.901 1.00 80.81 88 SER A O 1
ATOM 692 N N . ARG A 1 89 ? 25.267 15.335 -39.199 1.00 81.25 89 ARG A N 1
ATOM 693 C CA . ARG A 1 89 ? 24.927 16.023 -40.453 1.00 81.25 89 ARG A CA 1
ATOM 694 C C . ARG A 1 89 ? 24.734 17.518 -40.253 1.00 81.25 89 ARG A C 1
ATOM 696 O O . ARG A 1 89 ? 25.204 18.296 -41.078 1.00 81.25 89 ARG A O 1
ATOM 703 N N . MET A 1 90 ? 24.087 17.915 -39.162 1.00 81.62 90 MET A N 1
ATOM 704 C CA . MET A 1 90 ? 23.917 19.318 -38.806 1.00 81.62 90 MET A CA 1
ATOM 705 C C . MET A 1 90 ? 25.277 19.980 -38.546 1.00 81.62 90 MET A C 1
ATOM 707 O O . MET A 1 90 ? 25.584 20.985 -39.182 1.00 81.62 90 MET A O 1
ATOM 711 N N . CYS A 1 91 ? 26.144 19.374 -37.730 1.00 76.88 91 CYS A N 1
ATOM 712 C CA . CYS A 1 91 ? 27.510 19.858 -37.504 1.00 76.88 91 CYS A CA 1
ATOM 713 C C . CYS A 1 91 ? 28.322 19.940 -38.804 1.00 76.88 91 CYS A C 1
ATOM 715 O O . CYS A 1 91 ? 28.949 20.961 -39.060 1.00 76.88 91 CYS A O 1
ATOM 717 N N . HIS A 1 92 ? 28.273 18.914 -39.659 1.00 77.94 92 HIS A N 1
ATOM 718 C CA . HIS A 1 92 ? 28.946 18.946 -40.958 1.00 77.94 92 HIS A CA 1
ATOM 719 C C . HIS A 1 92 ? 28.427 20.100 -41.821 1.00 77.94 92 HIS A C 1
ATOM 721 O O . HIS A 1 92 ? 29.227 20.854 -42.354 1.00 77.94 92 HIS A O 1
ATOM 727 N N . SER A 1 93 ? 27.106 20.286 -41.929 1.00 76.56 93 SER A N 1
ATOM 728 C CA . SER A 1 93 ? 26.528 21.384 -42.717 1.00 76.56 93 SER A CA 1
ATOM 729 C C . S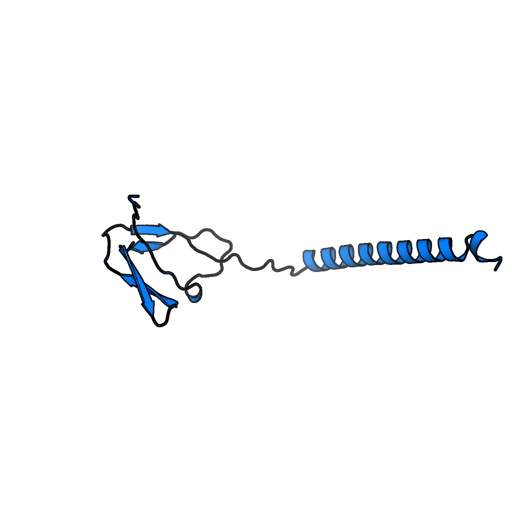ER A 1 93 ? 26.929 22.772 -42.209 1.00 76.56 93 SER A C 1
ATOM 731 O O . SER A 1 93 ? 27.153 23.668 -43.017 1.00 76.56 93 SER A O 1
ATOM 733 N N . LEU A 1 94 ? 27.081 22.934 -40.890 1.00 71.44 94 LEU A N 1
ATOM 734 C CA . LEU A 1 94 ? 27.564 24.170 -40.275 1.00 71.44 94 LEU A CA 1
ATOM 735 C C . LEU A 1 94 ? 29.058 24.395 -40.551 1.00 71.44 94 LEU A C 1
ATOM 737 O O . LEU A 1 94 ? 29.457 25.518 -40.827 1.00 71.44 94 LEU A O 1
ATOM 741 N N . LEU A 1 95 ? 29.875 23.337 -40.530 1.00 68.69 95 LEU A N 1
ATOM 742 C CA . LEU A 1 95 ? 31.324 23.411 -40.765 1.00 68.69 95 LEU A CA 1
ATOM 743 C C . LEU A 1 95 ? 31.702 23.528 -42.250 1.00 68.69 95 LEU A C 1
ATOM 745 O O . LEU A 1 95 ? 32.761 24.057 -42.569 1.00 68.69 95 LEU A O 1
ATOM 749 N N . THR A 1 96 ? 30.857 23.041 -43.162 1.00 65.56 96 THR A N 1
ATOM 750 C CA . THR A 1 96 ? 31.055 23.154 -44.617 1.00 65.56 96 THR A CA 1
ATOM 751 C C . THR A 1 96 ? 30.258 24.293 -45.245 1.00 65.56 96 THR A C 1
ATOM 753 O O . THR A 1 96 ? 30.207 24.394 -46.471 1.00 65.56 96 THR A O 1
ATOM 756 N N . SER A 1 97 ? 29.602 25.126 -44.432 1.00 63.75 97 SER A N 1
ATOM 757 C CA . SER A 1 97 ? 28.965 26.347 -44.917 1.00 63.75 97 SER A CA 1
ATOM 758 C C . SER A 1 97 ? 30.034 27.266 -45.531 1.00 63.75 97 SER A C 1
ATOM 760 O O . SER A 1 97 ? 31.076 27.476 -44.901 1.00 63.75 97 SER A O 1
ATOM 762 N N . PRO A 1 98 ? 29.803 27.843 -46.728 1.00 62.72 98 PRO A N 1
ATOM 763 C CA . PRO A 1 98 ? 30.748 28.762 -47.367 1.00 62.72 98 PRO A CA 1
ATOM 764 C C . PRO A 1 98 ? 31.133 29.958 -46.480 1.00 62.72 98 PRO A C 1
ATOM 766 O O . PRO A 1 98 ? 32.227 30.500 -46.632 1.00 62.72 98 PRO A O 1
ATOM 769 N N . ASP A 1 99 ? 30.265 30.326 -45.531 1.00 60.97 99 ASP A N 1
ATOM 770 C CA . ASP A 1 99 ? 30.451 31.457 -44.617 1.00 60.97 99 ASP A CA 1
ATOM 771 C C . ASP A 1 99 ? 31.520 31.210 -43.532 1.00 60.97 99 ASP A C 1
ATOM 773 O O . ASP A 1 99 ? 32.002 32.162 -42.924 1.00 60.97 99 ASP A O 1
ATOM 777 N N . CYS A 1 100 ? 31.933 29.958 -43.285 1.00 54.59 100 CYS A N 1
ATOM 778 C CA . CYS A 1 100 ? 32.922 29.620 -42.249 1.00 54.59 100 CYS A CA 1
ATOM 779 C C . CYS A 1 100 ? 34.367 29.490 -42.766 1.00 54.59 100 CYS A C 1
ATOM 781 O O . CYS A 1 100 ? 35.287 29.394 -41.960 1.00 54.59 100 CYS A O 1
ATOM 783 N N . ILE A 1 101 ? 34.589 29.478 -44.087 1.00 55.44 101 ILE A N 1
ATOM 784 C CA . ILE A 1 101 ? 35.899 29.153 -44.699 1.00 55.44 101 ILE A CA 1
ATOM 785 C C . ILE A 1 101 ? 36.710 30.423 -45.069 1.00 55.44 101 ILE A C 1
ATOM 787 O O . ILE A 1 101 ? 37.818 30.325 -45.584 1.00 55.44 101 ILE A O 1
ATOM 791 N N . HIS A 1 102 ? 36.204 31.628 -44.778 1.00 54.09 102 HIS A N 1
ATOM 792 C CA . HIS A 1 102 ? 36.845 32.905 -45.150 1.00 54.09 102 HIS A CA 1
ATOM 793 C C . HIS A 1 102 ? 37.254 33.808 -43.964 1.00 54.09 102 HIS A C 1
ATOM 795 O O . HIS A 1 102 ? 37.184 35.031 -44.072 1.00 54.09 102 HIS A O 1
ATOM 801 N N . SER A 1 103 ? 37.704 33.252 -42.835 1.00 48.00 103 SER A N 1
ATOM 802 C CA . SER A 1 103 ? 38.398 34.030 -41.784 1.00 48.00 103 SER A CA 1
ATOM 803 C C . SER A 1 103 ? 39.856 33.626 -41.648 1.00 48.00 103 SER A C 1
ATOM 805 O O . SER A 1 103 ? 40.123 32.406 -41.670 1.00 48.00 103 SER A O 1
#

InterPro domains:
  IPR035892 C2 domain superfamily [G3DSA:2.60.40.150] (3-59)

Organism: Anisakis simplex (NCBI:txid6269)

Secondary structure (DSSP, 8-state):
-------B----GGGPEE-SSPP--EEEEEEEEEEEETTEEEEEEEEEEEEEEE--EEPPP----SHHHHHHHHHHHHHHHHHHHHHHHHHHHHHT-GGGS--

pLDDT: mean 86.15, std 13.59, range [47.53, 97.31]